Protein AF-A0AAC9GDJ7-F1 (afdb_monomer)

Mean predicted aligned error: 13.18 Å

Solvent-accessible surface area (backbone atoms only — not comparable to full-atom values): 5829 Å² total; per-residue (Å²): 123,22,30,38,53,92,92,44,63,26,81,44,69,66,59,39,50,51,54,55,61,71,67,52,78,71,48,71,45,97,85,70,47,75,50,59,77,42,77,61,86,95,43,43,32,41,93,90,40,77,63,84,85,87,62,54,80,31,53,58,69,59,52,52,54,54,57,56,54,57,71,73,56,75,80,90,79,86,89,80,85,87,82,88,88,85,86,133

Nearest PDB structures (foldseek):
  4hwm-assembly1_A  TM=3.151E-01  e=7.227E-01  Klebsiella pneumoniae subsp. pneumoniae MGH 78578

Radius of gyration: 18.5 Å; Cα contacts (8 Å, |Δi|>4): 85; chains: 1; bounding box: 48×35×34 Å

Sequence (88 aa):
MGYRVGMNCFDTRLQADDYLLSSLPPTVTEEGKIIRPERVGDKWILNGKPVTLSYPKCSNYEQVKSRSLSRVYGFNSVCRYLRLQAAD

Secondary structure (DSSP, 8-state):
-EEEETTEEESSHHHHHHHHHHHSPPEEPTTS-EE--EEETTEEEETTEEP-----EE-HHHHHHHHHHTTTS-S--SS-SSSSSS--

Foldseek 3Di:
DFFDDPLDTDNDPLVSCCVVQVPDDFDQDPVRDTWGWDDDDSFIDTPNHTDDDDGDDDDVVVSCVVVVVVVVDDDDDPPDPPPDPPDD

pLDDT: mean 71.27, std 17.23, range [36.88, 88.62]

Structure (mmCIF, N/CA/C/O backbone):
data_AF-A0AAC9GDJ7-F1
#
_entry.id   AF-A0AAC9GDJ7-F1
#
loop_
_atom_site.group_PDB
_atom_site.id
_atom_site.type_symbol
_atom_site.label_atom_id
_atom_site.label_alt_id
_atom_site.label_comp_id
_atom_site.label_asym_id
_atom_site.label_entity_id
_atom_site.label_seq_id
_atom_site.pdbx_PDB_ins_code
_atom_site.Cartn_x
_atom_site.Cartn_y
_atom_site.Cartn_z
_atom_site.occupancy
_atom_site.B_iso_or_equiv
_atom_site.auth_seq_id
_atom_site.auth_comp_id
_atom_site.auth_asym_id
_atom_site.auth_atom_id
_atom_site.pdbx_PDB_model_num
ATOM 1 N N . MET A 1 1 ? 8.523 2.766 -14.606 1.00 74.25 1 MET A N 1
ATOM 2 C CA . MET A 1 1 ? 8.607 3.634 -13.407 1.00 74.25 1 MET A CA 1
ATOM 3 C C . MET A 1 1 ? 7.604 3.089 -12.409 1.00 74.25 1 MET A C 1
ATOM 5 O O . MET A 1 1 ? 6.484 2.838 -12.829 1.00 74.25 1 MET A O 1
ATOM 9 N N . GLY A 1 2 ? 8.009 2.857 -11.164 1.00 84.56 2 GLY A N 1
ATOM 10 C CA . GLY A 1 2 ? 7.181 2.268 -10.112 1.00 84.56 2 GLY A CA 1
ATOM 11 C C . GLY A 1 2 ? 6.692 3.284 -9.075 1.00 84.56 2 GLY A C 1
ATOM 12 O O . GLY A 1 2 ? 6.878 4.496 -9.223 1.00 84.56 2 GLY A O 1
ATOM 13 N N . TYR A 1 3 ? 6.093 2.767 -8.008 1.00 87.50 3 TYR A N 1
ATOM 14 C CA . TYR A 1 3 ? 5.494 3.487 -6.892 1.00 87.50 3 TYR A CA 1
ATOM 15 C C . TYR A 1 3 ? 6.287 3.234 -5.612 1.00 87.50 3 TYR A C 1
ATOM 17 O O . TYR A 1 3 ? 6.562 2.090 -5.252 1.00 87.50 3 TYR A O 1
ATOM 25 N N . ARG A 1 4 ? 6.670 4.305 -4.915 1.00 84.94 4 ARG A N 1
ATOM 26 C CA . ARG A 1 4 ? 7.421 4.207 -3.663 1.00 84.94 4 ARG A CA 1
ATOM 27 C C . ARG A 1 4 ? 6.484 4.129 -2.466 1.00 84.94 4 ARG A C 1
ATOM 29 O O . ARG A 1 4 ? 5.701 5.048 -2.239 1.00 84.94 4 ARG A O 1
ATOM 36 N N . VAL A 1 5 ? 6.658 3.099 -1.645 1.00 86.88 5 VAL A N 1
ATOM 37 C CA . VAL A 1 5 ? 6.015 2.976 -0.333 1.00 86.88 5 VAL A CA 1
ATOM 38 C C . VAL A 1 5 ? 7.093 2.716 0.714 1.00 86.88 5 VAL A C 1
ATOM 40 O O . VAL A 1 5 ? 7.728 1.661 0.746 1.00 86.88 5 VAL A O 1
ATOM 43 N N . GLY A 1 6 ? 7.360 3.723 1.548 1.00 83.12 6 GLY A N 1
ATOM 44 C CA . GLY A 1 6 ? 8.479 3.703 2.492 1.00 83.12 6 GLY A CA 1
ATOM 45 C C . GLY A 1 6 ? 9.836 3.581 1.782 1.00 83.12 6 GLY A C 1
ATOM 46 O O . GLY A 1 6 ? 10.242 4.466 1.018 1.00 83.12 6 GLY A O 1
ATOM 47 N N . MET A 1 7 ? 10.543 2.479 2.049 1.00 79.31 7 MET A N 1
ATOM 48 C CA . MET A 1 7 ? 11.824 2.130 1.415 1.00 79.31 7 MET A CA 1
ATOM 49 C C . MET A 1 7 ? 11.674 1.157 0.238 1.00 79.31 7 MET A C 1
ATOM 51 O O . MET A 1 7 ? 12.675 0.834 -0.402 1.00 79.31 7 MET A O 1
ATOM 55 N N . ASN A 1 8 ? 10.451 0.696 -0.045 1.00 81.50 8 ASN A N 1
ATOM 56 C CA . ASN A 1 8 ? 10.163 -0.262 -1.104 1.00 81.50 8 ASN A CA 1
ATOM 57 C C . ASN A 1 8 ? 9.634 0.420 -2.366 1.00 81.50 8 ASN A C 1
ATOM 59 O O . ASN A 1 8 ? 8.877 1.391 -2.296 1.00 81.50 8 ASN A O 1
ATOM 63 N N . CYS A 1 9 ? 10.063 -0.089 -3.517 1.00 85.81 9 CYS A N 1
ATOM 64 C CA . CYS A 1 9 ? 9.599 0.315 -4.833 1.00 85.81 9 CYS A CA 1
ATOM 65 C C . CYS A 1 9 ? 8.746 -0.817 -5.408 1.00 85.81 9 CYS A C 1
ATOM 67 O O . CYS A 1 9 ? 9.166 -1.972 -5.390 1.00 85.81 9 CYS A O 1
ATOM 69 N N . PHE A 1 10 ? 7.549 -0.495 -5.884 1.00 86.94 10 PHE A N 1
ATOM 70 C CA . PHE A 1 10 ? 6.607 -1.456 -6.449 1.00 86.94 10 PHE A CA 1
ATOM 71 C C . PHE A 1 10 ? 6.327 -1.123 -7.908 1.00 86.94 10 PHE A C 1
ATOM 73 O O . PHE A 1 10 ? 6.177 0.044 -8.260 1.00 86.94 10 PHE A O 1
ATOM 80 N N . ASP A 1 11 ? 6.223 -2.131 -8.768 1.00 86.50 11 ASP A N 1
ATOM 81 C CA . ASP A 1 11 ? 5.948 -1.914 -10.193 1.00 86.50 11 ASP A CA 1
ATOM 82 C C . ASP A 1 11 ? 4.505 -1.485 -10.452 1.00 86.50 11 ASP A C 1
ATOM 84 O O . ASP A 1 11 ? 4.235 -0.674 -11.338 1.00 86.50 11 ASP A O 1
ATOM 88 N N . THR A 1 12 ? 3.573 -2.010 -9.657 1.00 87.19 12 THR A N 1
ATOM 89 C CA . THR A 1 12 ? 2.138 -1.783 -9.833 1.00 87.19 12 THR A CA 1
ATOM 90 C C . THR A 1 12 ? 1.546 -1.025 -8.654 1.00 87.19 12 THR A C 1
ATOM 92 O O . THR A 1 12 ? 1.996 -1.149 -7.514 1.00 87.19 12 THR A O 1
ATOM 95 N N . ARG A 1 13 ? 0.501 -0.239 -8.928 1.00 84.50 13 ARG A N 1
ATOM 96 C CA . ARG A 1 13 ? -0.205 0.521 -7.890 1.00 84.50 13 ARG A CA 1
ATOM 97 C C . ARG A 1 13 ? -0.890 -0.405 -6.890 1.00 84.50 13 ARG A C 1
ATOM 99 O O . ARG A 1 13 ? -0.798 -0.167 -5.698 1.00 84.50 13 ARG A O 1
ATOM 106 N N . LEU A 1 14 ? -1.453 -1.509 -7.380 1.00 85.50 14 LEU A N 1
ATOM 107 C CA . LEU A 1 14 ? -2.106 -2.522 -6.557 1.00 85.50 14 LEU A CA 1
ATOM 108 C C . LEU A 1 14 ? -1.158 -3.117 -5.506 1.00 85.50 14 LEU A C 1
ATOM 110 O O . LEU A 1 14 ? -1.539 -3.255 -4.354 1.00 85.50 14 LEU A O 1
ATOM 114 N N . GLN A 1 15 ? 0.096 -3.409 -5.869 1.00 86.31 15 GLN A N 1
ATOM 115 C CA . GLN A 1 15 ? 1.093 -3.893 -4.904 1.00 86.31 15 GLN A CA 1
ATOM 116 C C . GLN A 1 15 ? 1.462 -2.834 -3.858 1.00 86.31 15 GLN A C 1
ATOM 118 O O . GLN A 1 15 ? 1.680 -3.170 -2.696 1.00 86.31 15 GLN A O 1
ATOM 123 N N . ALA A 1 16 ? 1.534 -1.563 -4.260 1.00 87.38 16 ALA A N 1
ATOM 124 C CA . ALA A 1 16 ? 1.790 -0.456 -3.344 1.00 87.38 16 ALA A CA 1
ATOM 125 C C . ALA A 1 16 ? 0.623 -0.248 -2.359 1.00 87.38 16 ALA A C 1
ATOM 127 O O . ALA A 1 16 ? 0.862 -0.069 -1.160 1.00 87.38 16 ALA A O 1
ATOM 128 N N . ASP A 1 17 ? -0.614 -0.318 -2.860 1.00 87.69 17 ASP A N 1
ATOM 129 C CA . ASP A 1 17 ? -1.844 -0.254 -2.066 1.00 87.69 17 ASP A CA 1
ATOM 130 C C . ASP A 1 17 ? -1.898 -1.432 -1.085 1.00 87.69 17 ASP A C 1
ATOM 132 O O . ASP A 1 17 ? -2.022 -1.216 0.119 1.00 87.69 17 ASP A O 1
ATOM 136 N N . ASP A 1 18 ? -1.695 -2.661 -1.572 1.00 88.12 18 ASP A N 1
ATOM 137 C CA . ASP A 1 18 ? -1.690 -3.873 -0.752 1.00 88.12 18 ASP A CA 1
ATOM 138 C C . ASP A 1 18 ? -0.631 -3.802 0.355 1.00 88.12 18 ASP A C 1
ATOM 140 O O . ASP A 1 18 ? -0.932 -4.113 1.508 1.00 88.12 18 ASP A O 1
ATOM 144 N N . TYR A 1 19 ? 0.592 -3.358 0.045 1.00 88.62 19 TYR A N 1
ATOM 145 C CA . TYR A 1 19 ? 1.664 -3.249 1.036 1.00 88.62 19 TYR A CA 1
ATOM 146 C C . TYR A 1 19 ? 1.348 -2.208 2.113 1.00 88.62 19 TYR A C 1
ATOM 148 O O . TYR A 1 19 ? 1.494 -2.490 3.304 1.00 88.62 19 TYR A O 1
ATOM 156 N N . LEU A 1 20 ? 0.904 -1.008 1.717 1.00 86.06 20 LEU A N 1
ATOM 157 C CA . LEU A 1 20 ? 0.595 0.045 2.682 1.00 86.06 20 LEU A CA 1
ATOM 158 C C . LEU A 1 20 ? -0.599 -0.353 3.550 1.00 86.06 20 LEU A C 1
ATOM 160 O O . LEU A 1 20 ? -0.508 -0.304 4.772 1.00 86.06 20 LEU A O 1
ATOM 164 N N . LEU A 1 21 ? -1.700 -0.772 2.932 1.00 85.62 21 LEU A N 1
ATOM 165 C CA . LEU A 1 21 ? -2.956 -1.037 3.629 1.00 85.62 21 LEU A CA 1
ATOM 166 C C . LEU A 1 21 ? -2.885 -2.295 4.497 1.00 85.62 21 LEU A C 1
ATOM 168 O O . LEU A 1 21 ? -3.471 -2.304 5.575 1.00 85.62 21 LEU A O 1
ATOM 172 N N . SER A 1 22 ? -2.106 -3.307 4.099 1.00 84.56 22 SER A N 1
ATOM 173 C CA . SER A 1 22 ? -1.850 -4.481 4.950 1.00 84.56 22 SER A CA 1
ATOM 174 C C . SER A 1 22 ? -0.946 -4.168 6.143 1.00 84.56 22 SER A C 1
ATOM 176 O O . SER A 1 22 ? -0.965 -4.900 7.128 1.00 84.56 22 SER A O 1
ATOM 178 N N . SER A 1 23 ? -0.145 -3.099 6.066 1.00 84.25 23 SER A N 1
ATOM 179 C CA . SER A 1 23 ? 0.722 -2.667 7.169 1.00 84.25 23 SER A CA 1
ATOM 180 C C . SER A 1 23 ? 0.014 -1.787 8.201 1.00 84.25 23 SER A C 1
ATOM 182 O O . SER A 1 23 ? 0.552 -1.570 9.287 1.00 84.25 23 SER A O 1
ATOM 184 N N . LEU A 1 24 ? -1.177 -1.269 7.880 1.00 82.69 24 LEU A N 1
ATOM 185 C CA . LEU A 1 24 ? -1.915 -0.400 8.788 1.00 82.69 24 LEU A CA 1
ATOM 186 C C . LEU A 1 24 ? -2.586 -1.227 9.892 1.00 82.69 24 LEU A C 1
ATOM 188 O O . LEU A 1 24 ? -3.315 -2.177 9.593 1.00 82.69 24 LEU A O 1
ATOM 192 N N . PRO A 1 25 ? -2.390 -0.862 11.171 1.00 80.12 25 PRO A N 1
ATOM 193 C CA . PRO A 1 25 ? -3.115 -1.506 12.250 1.00 80.12 25 PRO A CA 1
ATOM 194 C C . PRO A 1 25 ? -4.617 -1.194 12.133 1.00 80.12 25 PRO A C 1
ATOM 196 O O . PRO A 1 25 ? -4.992 -0.077 11.759 1.00 80.12 25 PRO A O 1
ATOM 199 N N . PRO A 1 26 ? -5.497 -2.152 12.470 1.00 77.50 26 PRO A N 1
ATOM 200 C CA . PRO A 1 26 ? -6.923 -1.879 12.547 1.00 77.50 26 PRO A CA 1
ATOM 201 C C . PRO A 1 26 ? -7.188 -0.830 13.629 1.00 77.50 26 PRO A C 1
ATOM 203 O O . PRO A 1 26 ? -6.658 -0.918 14.737 1.00 77.50 26 PRO A O 1
ATOM 206 N N . THR A 1 27 ? -8.022 0.160 13.318 1.00 77.31 27 THR A N 1
ATOM 207 C CA . THR A 1 27 ? -8.435 1.161 14.308 1.00 77.31 2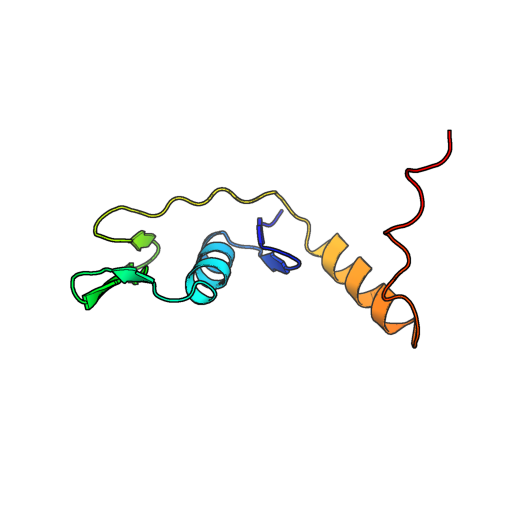7 THR A CA 1
ATOM 208 C C . THR A 1 27 ? -9.737 0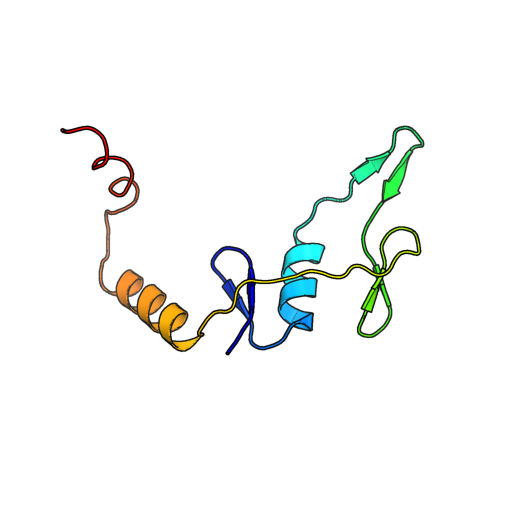.707 14.950 1.00 77.31 27 THR A C 1
ATOM 210 O O . THR A 1 27 ? -10.717 0.439 14.251 1.00 77.31 27 THR A O 1
ATOM 213 N N . VAL A 1 28 ? -9.748 0.609 16.278 1.00 78.81 28 VAL A N 1
ATOM 214 C CA . VAL A 1 28 ? -10.957 0.315 17.054 1.00 78.81 28 VAL A CA 1
ATOM 215 C C . VAL A 1 28 ? -11.606 1.644 17.425 1.00 78.81 28 VAL A C 1
ATOM 217 O O . VAL A 1 28 ? -10.992 2.468 18.095 1.00 78.81 28 VAL A O 1
ATOM 220 N N . THR A 1 29 ? -12.827 1.877 16.950 1.00 76.62 29 THR A N 1
ATOM 221 C CA . THR A 1 29 ? -13.623 3.050 17.354 1.00 76.62 29 THR A CA 1
ATOM 222 C C . THR A 1 29 ? -14.166 2.878 18.771 1.00 76.62 29 THR A C 1
ATOM 224 O O . THR A 1 29 ? -14.329 1.742 19.212 1.00 76.62 29 THR A O 1
ATOM 227 N N . GLU A 1 30 ? -14.551 3.967 19.441 1.00 74.75 30 GLU A N 1
ATOM 228 C CA . GLU A 1 30 ? -15.198 3.925 20.770 1.00 74.75 30 GLU A CA 1
ATOM 229 C C . GLU A 1 30 ? -16.472 3.056 20.802 1.00 74.75 30 GLU A C 1
ATOM 231 O O . GLU A 1 30 ? -16.812 2.487 21.833 1.00 74.75 30 GLU A O 1
ATOM 236 N N . GLU A 1 31 ? -17.127 2.859 19.654 1.00 78.94 31 GLU A N 1
ATOM 237 C CA . GLU A 1 31 ? -18.283 1.966 19.471 1.00 78.94 31 GLU A CA 1
ATOM 238 C C . GLU A 1 31 ? -17.919 0.466 19.431 1.00 78.94 31 GLU A C 1
ATOM 240 O O . GLU A 1 31 ? -18.780 -0.378 19.185 1.00 78.94 31 GLU A O 1
ATOM 245 N N . GLY A 1 32 ? -16.640 0.109 19.579 1.00 76.94 32 GLY A N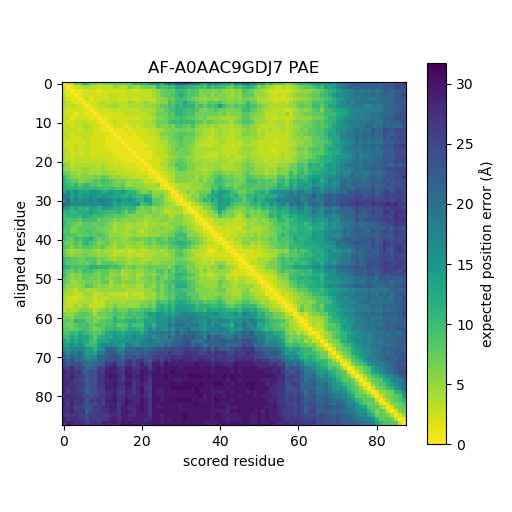 1
ATOM 246 C CA . GLY A 1 32 ? -16.154 -1.271 19.483 1.00 76.94 32 GLY A CA 1
ATOM 247 C C . GLY A 1 32 ? -16.104 -1.833 18.056 1.00 76.94 32 GLY A C 1
ATOM 248 O O . GLY A 1 32 ? -15.779 -3.005 17.868 1.00 76.94 32 GLY A O 1
ATOM 249 N N . LYS A 1 33 ? -16.391 -1.022 17.029 1.00 78.44 33 LYS A N 1
ATOM 250 C CA . LYS A 1 33 ? -16.233 -1.434 15.628 1.00 78.44 33 LYS A CA 1
ATOM 251 C C . LYS A 1 33 ? -14.768 -1.402 15.212 1.00 78.44 33 LYS A C 1
ATOM 253 O O . LYS A 1 33 ? -14.042 -0.440 15.468 1.00 78.44 33 LYS A O 1
ATOM 258 N N . ILE A 1 34 ? -14.358 -2.460 14.523 1.00 78.38 34 ILE A N 1
ATOM 259 C CA . ILE A 1 34 ? -13.035 -2.585 13.920 1.00 78.38 34 ILE A CA 1
ATOM 260 C C . ILE A 1 34 ? -13.117 -1.996 12.513 1.00 78.38 34 ILE A C 1
ATOM 262 O O . ILE A 1 34 ? -13.718 -2.596 11.623 1.00 78.38 34 ILE A O 1
ATOM 266 N N . ILE A 1 35 ? -12.519 -0.823 12.307 1.00 79.88 35 ILE A N 1
ATOM 267 C CA . ILE A 1 35 ? -12.395 -0.230 10.976 1.00 79.88 35 ILE A CA 1
ATOM 268 C C . ILE A 1 35 ? -11.109 -0.760 10.348 1.00 79.88 35 ILE A C 1
ATOM 270 O O . IL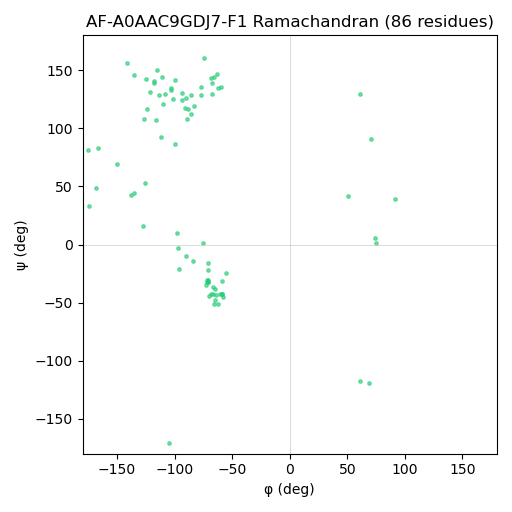E A 1 35 ? -10.004 -0.494 10.830 1.00 79.88 35 ILE A O 1
ATOM 274 N N . ARG A 1 36 ? -11.261 -1.492 9.244 1.00 80.88 36 ARG A N 1
ATOM 275 C CA . ARG A 1 36 ? -10.151 -1.941 8.404 1.00 80.88 36 ARG A CA 1
ATOM 276 C C . ARG A 1 36 ? -10.477 -1.732 6.925 1.00 80.88 36 ARG A C 1
ATOM 278 O O . ARG A 1 36 ? -11.640 -1.861 6.544 1.00 80.88 36 ARG A O 1
ATOM 285 N N . PRO A 1 37 ? -9.480 -1.407 6.091 1.00 82.25 37 PRO A N 1
ATOM 286 C CA . PRO A 1 37 ? -9.667 -1.413 4.653 1.00 82.25 37 PRO A CA 1
ATOM 287 C C . PRO A 1 37 ? -9.881 -2.854 4.177 1.00 82.25 37 PRO A C 1
ATOM 289 O O . PRO A 1 37 ? -9.204 -3.775 4.644 1.00 82.25 37 PRO A O 1
ATOM 292 N N . GLU A 1 38 ? -10.807 -3.043 3.244 1.00 83.12 38 GLU A N 1
ATOM 293 C CA . GLU A 1 38 ? -11.076 -4.330 2.606 1.00 83.12 38 GLU A CA 1
ATOM 294 C C . GLU A 1 38 ? -10.803 -4.242 1.108 1.00 83.12 38 GLU A C 1
ATOM 296 O O . GLU A 1 38 ? -11.135 -3.253 0.444 1.00 83.12 38 GLU A O 1
ATOM 301 N N . ARG A 1 39 ? -10.183 -5.293 0.572 1.00 82.94 39 ARG A N 1
ATOM 302 C CA . ARG A 1 39 ? -9.933 -5.418 -0.858 1.00 82.94 39 ARG A CA 1
ATOM 303 C C . ARG A 1 39 ? -11.156 -6.040 -1.524 1.00 82.94 39 ARG A C 1
ATOM 305 O O . ARG A 1 39 ? -11.446 -7.217 -1.327 1.00 82.94 39 ARG A O 1
ATOM 312 N N . VAL A 1 40 ? -11.848 -5.252 -2.341 1.00 83.75 40 VAL A N 1
ATOM 313 C CA . VAL A 1 40 ? -13.000 -5.689 -3.137 1.00 83.75 40 VAL A CA 1
ATOM 314 C C . VAL A 1 40 ? -12.582 -5.661 -4.608 1.00 83.75 40 VAL A C 1
ATOM 316 O O . VAL A 1 40 ? -12.634 -4.627 -5.276 1.00 83.75 40 VAL A O 1
ATOM 319 N N . GLY A 1 41 ? -12.093 -6.802 -5.102 1.00 84.44 41 GLY A N 1
ATOM 320 C CA . GLY A 1 41 ? -11.506 -6.925 -6.440 1.00 84.44 41 GLY A CA 1
ATOM 321 C C . GLY A 1 41 ? -10.167 -6.184 -6.556 1.00 84.44 41 GLY A C 1
ATOM 322 O O . GLY A 1 41 ? -9.220 -6.484 -5.825 1.00 84.44 41 GLY A O 1
ATOM 323 N N . ASP A 1 42 ? -10.104 -5.203 -7.459 1.00 80.69 42 ASP A N 1
ATOM 324 C CA . ASP A 1 42 ? -8.916 -4.364 -7.704 1.00 80.69 42 ASP A CA 1
ATOM 325 C C . ASP A 1 42 ? -8.973 -3.005 -6.990 1.00 80.69 42 ASP A C 1
ATOM 327 O O . ASP A 1 42 ? -8.174 -2.110 -7.268 1.00 80.69 42 ASP A O 1
ATOM 331 N N . LYS A 1 43 ? -9.946 -2.812 -6.092 1.00 81.69 43 LYS A N 1
ATOM 332 C CA . LYS A 1 43 ? -10.123 -1.566 -5.344 1.00 81.69 43 LYS A CA 1
ATOM 333 C C . LYS A 1 43 ? -10.140 -1.835 -3.851 1.00 81.69 43 LYS A C 1
ATOM 335 O O . LYS A 1 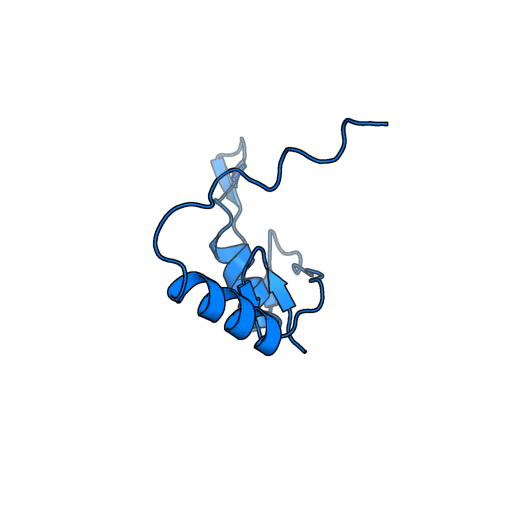43 ? -10.724 -2.808 -3.378 1.00 81.69 43 LYS A O 1
ATOM 340 N N . TRP A 1 44 ? -9.544 -0.913 -3.114 1.00 85.00 44 TRP A N 1
ATOM 341 C CA . TRP A 1 44 ? -9.610 -0.888 -1.664 1.00 85.00 44 TRP A CA 1
ATOM 342 C C . TRP A 1 44 ? -10.757 0.007 -1.213 1.00 85.00 44 TRP A C 1
ATOM 344 O O . TRP A 1 44 ? -10.899 1.135 -1.690 1.00 85.00 44 TRP A O 1
ATOM 354 N N . ILE A 1 45 ? -11.590 -0.501 -0.308 1.00 83.75 45 ILE A N 1
ATOM 355 C CA . ILE A 1 45 ? -12.731 0.220 0.251 1.00 83.75 45 ILE A CA 1
ATOM 356 C C . ILE A 1 45 ? -12.574 0.298 1.767 1.00 83.75 45 ILE A C 1
ATOM 358 O O . ILE A 1 45 ? -12.297 -0.695 2.433 1.00 83.75 45 ILE A O 1
ATOM 362 N N . LEU A 1 46 ? -12.754 1.499 2.311 1.00 82.94 46 LEU A N 1
ATOM 363 C CA . LEU A 1 46 ? -12.733 1.778 3.741 1.00 82.94 46 LEU A CA 1
ATOM 364 C C . LEU A 1 46 ? -14.053 2.454 4.112 1.00 82.94 46 LEU A C 1
ATOM 366 O O . LEU A 1 46 ? -14.350 3.538 3.611 1.00 82.94 46 LEU A O 1
ATOM 370 N N . ASN A 1 47 ? -14.861 1.817 4.964 1.00 79.38 47 ASN A N 1
ATOM 371 C CA . ASN A 1 47 ? -16.178 2.328 5.381 1.00 79.38 47 ASN A CA 1
ATOM 372 C C . ASN A 1 47 ? -17.080 2.741 4.198 1.00 79.38 47 ASN A C 1
ATOM 374 O O . ASN A 1 47 ? -17.700 3.804 4.212 1.00 79.38 47 ASN A O 1
ATOM 378 N N . GLY A 1 48 ? -17.099 1.935 3.132 1.00 78.56 48 GLY A N 1
ATOM 379 C CA . GLY A 1 48 ? -17.881 2.213 1.921 1.00 78.56 48 GLY A CA 1
ATOM 380 C C . GLY A 1 48 ? -17.306 3.305 1.009 1.00 78.56 48 GLY A C 1
ATOM 381 O O . GLY A 1 48 ? -17.897 3.594 -0.030 1.00 78.56 48 GLY A O 1
ATOM 382 N N . LYS A 1 49 ? -16.153 3.898 1.345 1.00 81.31 49 LYS A N 1
ATOM 383 C CA . LYS A 1 49 ? -15.462 4.883 0.502 1.00 81.31 49 LYS A CA 1
ATOM 384 C C . LYS A 1 49 ? -14.264 4.246 -0.210 1.00 81.31 49 LYS A C 1
ATOM 386 O O . LYS A 1 49 ? -13.471 3.565 0.443 1.00 81.31 49 LYS A O 1
ATOM 391 N N . PRO A 1 50 ? -14.096 4.465 -1.525 1.00 80.94 50 PRO A N 1
ATOM 392 C CA . PRO A 1 50 ? -12.930 3.973 -2.244 1.00 80.94 50 PRO A CA 1
ATOM 393 C C . PRO A 1 50 ? -11.672 4.710 -1.777 1.00 80.94 50 PRO A C 1
ATOM 395 O O . PRO A 1 50 ? -11.622 5.942 -1.751 1.00 80.94 50 PRO A O 1
ATOM 398 N N . VAL A 1 51 ? -10.642 3.950 -1.424 1.00 81.19 51 VAL A N 1
ATOM 399 C CA . VAL A 1 51 ? -9.350 4.483 -1.000 1.00 81.19 51 VAL A CA 1
ATOM 400 C C . VAL A 1 51 ? -8.534 4.810 -2.249 1.00 81.19 51 VAL A C 1
ATOM 402 O O . VAL A 1 51 ? -8.257 3.938 -3.066 1.00 81.19 51 VAL A O 1
ATOM 405 N N . THR A 1 52 ? -8.162 6.081 -2.415 1.00 79.56 52 THR A N 1
ATOM 406 C CA . THR A 1 52 ? -7.314 6.533 -3.528 1.00 79.56 52 THR A CA 1
ATOM 407 C C . THR A 1 52 ? -6.006 7.076 -2.970 1.00 79.56 52 THR A C 1
ATOM 409 O O . THR A 1 52 ? -5.984 8.160 -2.395 1.00 79.56 52 THR A O 1
ATOM 412 N N . LEU A 1 53 ? -4.911 6.331 -3.137 1.00 80.3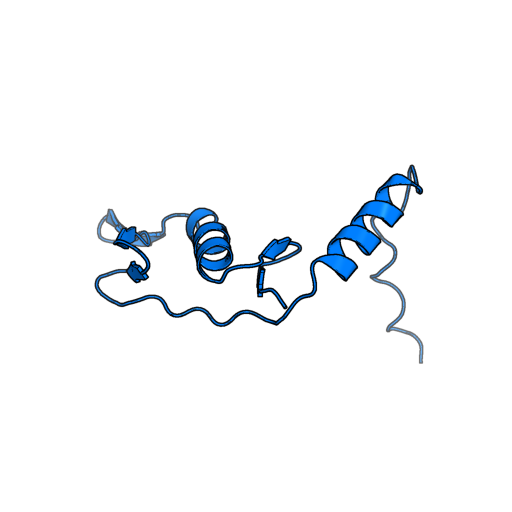8 53 LEU A N 1
ATOM 413 C CA . LEU A 1 53 ? -3.593 6.697 -2.607 1.00 80.38 53 LEU A CA 1
ATOM 414 C C . LEU A 1 53 ? -2.691 7.242 -3.709 1.00 80.38 53 LEU A C 1
ATOM 416 O O . LEU A 1 53 ? -2.626 6.680 -4.800 1.00 80.38 53 LEU A O 1
ATOM 420 N N . SER A 1 54 ? -1.990 8.341 -3.444 1.00 83.38 54 SER A N 1
ATOM 421 C CA . SER A 1 54 ? -0.980 8.894 -4.349 1.00 83.38 54 SER A CA 1
ATOM 422 C C . SER A 1 54 ? 0.415 8.528 -3.857 1.00 83.38 54 SER A C 1
ATOM 424 O O . SER A 1 54 ? 0.775 8.863 -2.729 1.00 83.38 54 SER A O 1
ATOM 426 N N . TYR A 1 55 ? 1.216 7.902 -4.715 1.00 84.31 55 TYR A N 1
ATOM 427 C CA . TYR A 1 55 ? 2.583 7.509 -4.383 1.00 84.31 55 TYR A CA 1
ATOM 428 C C . TYR A 1 55 ? 3.612 8.327 -5.163 1.00 84.31 55 TYR A C 1
ATOM 430 O O . TYR A 1 55 ? 3.395 8.612 -6.347 1.00 84.31 55 TYR A O 1
ATOM 438 N N . PRO A 1 56 ? 4.763 8.651 -4.550 1.00 84.88 56 PRO A N 1
ATOM 439 C CA . PRO A 1 56 ? 5.892 9.178 -5.292 1.00 84.88 56 PRO A CA 1
ATOM 440 C C . PRO A 1 56 ? 6.399 8.144 -6.302 1.00 84.88 56 PRO A C 1
ATOM 442 O O . PRO A 1 56 ? 6.376 6.935 -6.053 1.00 84.88 56 PRO A O 1
ATOM 445 N N . LYS A 1 57 ? 6.886 8.630 -7.447 1.00 84.06 57 LYS A N 1
ATOM 446 C CA . LYS A 1 57 ? 7.517 7.776 -8.459 1.00 84.06 57 LYS A CA 1
ATOM 447 C C . LYS A 1 57 ? 8.847 7.236 -7.932 1.00 84.06 57 LYS A C 1
ATOM 449 O O . LYS A 1 57 ? 9.586 7.950 -7.258 1.00 84.06 57 LYS A O 1
ATOM 454 N N . CYS A 1 58 ? 9.163 5.993 -8.272 1.00 81.81 58 CYS A N 1
ATOM 455 C CA . CYS A 1 58 ? 10.439 5.366 -7.945 1.00 81.81 58 CYS A CA 1
ATOM 456 C C . CYS A 1 58 ? 10.950 4.478 -9.089 1.00 81.81 58 CYS A C 1
ATOM 458 O O . CYS A 1 58 ? 10.184 4.030 -9.944 1.00 81.81 58 CYS A O 1
ATOM 460 N N . SER A 1 59 ? 12.265 4.262 -9.140 1.00 79.69 59 SER A N 1
ATOM 461 C CA . SER A 1 59 ? 12.916 3.351 -10.078 1.00 79.69 59 SER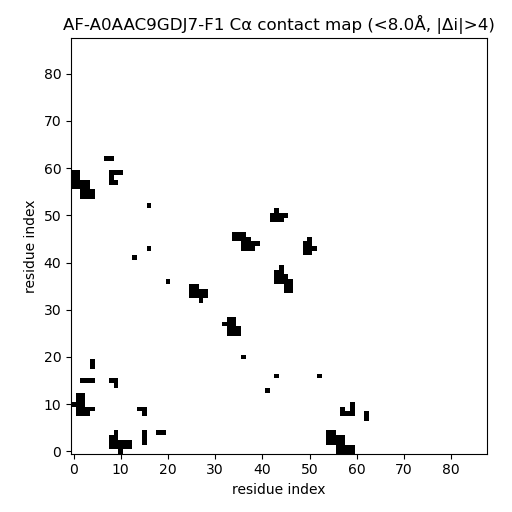 A CA 1
ATOM 462 C C . SER A 1 59 ? 13.458 2.126 -9.341 1.00 79.69 59 SER A C 1
ATOM 464 O O . SER A 1 59 ? 14.320 2.254 -8.471 1.00 79.69 59 SER A O 1
ATOM 466 N N . ASN A 1 60 ? 13.006 0.925 -9.718 1.00 67.25 60 ASN A N 1
ATOM 467 C CA . ASN A 1 60 ? 13.513 -0.330 -9.144 1.00 67.25 60 ASN A CA 1
ATOM 468 C C . ASN A 1 60 ? 15.023 -0.493 -9.347 1.00 67.25 60 ASN A C 1
ATOM 470 O O . ASN A 1 60 ? 15.709 -1.050 -8.493 1.00 67.25 60 ASN A O 1
ATOM 474 N N . TYR A 1 61 ? 15.557 0.046 -10.447 1.00 67.75 61 TYR A N 1
ATOM 475 C CA . TYR A 1 61 ? 16.989 0.028 -10.733 1.00 67.75 61 TYR A CA 1
ATOM 476 C C . TYR A 1 61 ? 17.807 0.730 -9.638 1.00 67.75 61 TYR A C 1
ATOM 478 O O . TYR A 1 61 ? 18.825 0.210 -9.183 1.00 67.75 61 TYR A O 1
ATOM 486 N N . GLU A 1 62 ? 17.335 1.879 -9.149 1.00 63.34 62 GLU A N 1
ATOM 487 C CA . GLU A 1 62 ? 18.007 2.621 -8.076 1.00 63.34 62 GLU A CA 1
ATOM 488 C C . GLU A 1 62 ? 17.881 1.913 -6.721 1.00 63.34 62 GLU A C 1
ATOM 490 O O . GLU A 1 62 ? 18.803 1.946 -5.900 1.00 63.34 62 GLU A O 1
ATOM 495 N N . GLN A 1 63 ? 16.773 1.205 -6.494 1.00 59.59 63 GLN A N 1
ATOM 496 C CA . GLN A 1 63 ? 16.581 0.427 -5.274 1.00 59.59 63 GLN A CA 1
ATOM 497 C C . GLN A 1 63 ? 17.498 -0.806 -5.228 1.00 59.59 63 GLN A C 1
ATOM 499 O O . GLN A 1 63 ? 18.135 -1.067 -4.208 1.00 59.59 63 GLN A O 1
ATOM 504 N N . VAL A 1 64 ? 17.622 -1.546 -6.333 1.00 65.75 64 VAL A N 1
ATOM 505 C CA . VAL A 1 64 ? 18.546 -2.687 -6.415 1.00 65.75 64 VAL A CA 1
ATOM 506 C C . VAL A 1 64 ? 19.988 -2.208 -6.272 1.00 65.75 6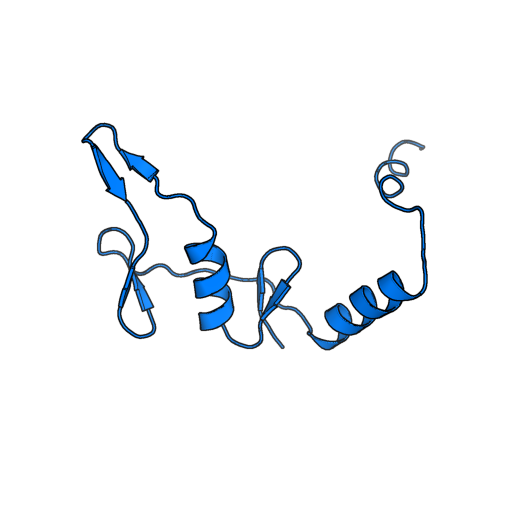4 VAL A C 1
ATOM 508 O O . VAL A 1 64 ? 20.728 -2.791 -5.485 1.00 65.75 64 VAL A O 1
ATOM 511 N N . LYS A 1 65 ? 20.361 -1.103 -6.935 1.00 62.31 65 LYS A N 1
ATOM 512 C CA . LYS A 1 65 ? 21.701 -0.506 -6.828 1.00 62.31 65 LYS A CA 1
ATOM 513 C C . LYS A 1 65 ? 22.041 -0.063 -5.400 1.00 62.31 65 LYS A C 1
ATOM 515 O O . LYS A 1 65 ? 23.152 -0.300 -4.931 1.00 62.31 65 LYS A O 1
ATOM 520 N N . SER A 1 66 ? 21.103 0.558 -4.683 1.00 59.47 66 SER A N 1
ATOM 521 C CA . SER A 1 66 ? 21.324 0.960 -3.284 1.00 59.47 66 SER A CA 1
ATOM 522 C C . SER A 1 66 ? 21.431 -0.248 -2.347 1.00 59.47 66 SER A C 1
ATOM 524 O O . SER A 1 66 ? 22.347 -0.314 -1.529 1.00 59.47 66 SER A O 1
ATOM 526 N N . ARG A 1 67 ? 20.568 -1.258 -2.515 1.00 55.03 67 ARG A N 1
ATOM 527 C CA . ARG A 1 67 ? 20.581 -2.476 -1.692 1.00 55.03 67 ARG A CA 1
ATOM 528 C C . ARG A 1 67 ? 21.787 -3.378 -1.982 1.00 55.03 67 ARG A C 1
ATOM 530 O O . ARG A 1 67 ? 22.280 -4.038 -1.069 1.00 55.03 67 ARG A O 1
ATOM 537 N N . SER A 1 68 ? 22.298 -3.384 -3.217 1.00 53.19 68 SER A N 1
ATOM 538 C CA . SER A 1 68 ? 23.521 -4.107 -3.588 1.00 53.19 68 SER A CA 1
ATOM 539 C C . SER A 1 68 ? 24.780 -3.462 -3.010 1.00 53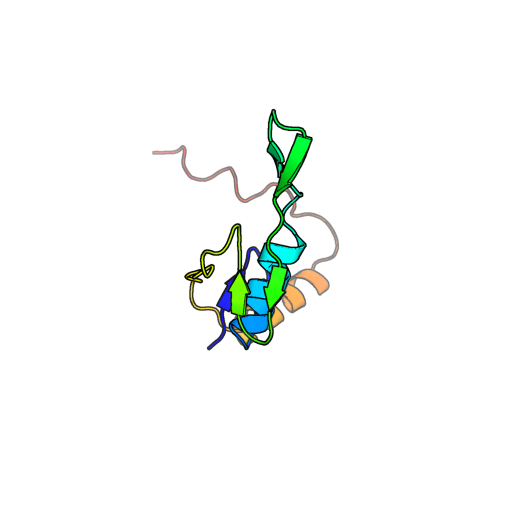.19 68 SER A C 1
ATOM 541 O O . SER A 1 68 ? 25.706 -4.178 -2.643 1.00 53.19 68 SER A O 1
ATOM 543 N N . LEU A 1 69 ? 24.808 -2.133 -2.856 1.00 51.41 69 LEU A N 1
ATOM 544 C CA . LEU A 1 69 ? 25.931 -1.442 -2.210 1.00 51.41 69 LEU A CA 1
ATOM 545 C C . LEU A 1 69 ? 25.970 -1.686 -0.692 1.00 51.41 69 LEU A C 1
ATOM 547 O O . LEU A 1 69 ? 27.053 -1.779 -0.118 1.00 51.41 69 LEU A O 1
ATOM 551 N N . SER A 1 70 ? 24.818 -1.896 -0.043 1.00 47.50 70 SER A N 1
ATOM 552 C CA . SER A 1 70 ? 24.766 -2.250 1.385 1.00 47.50 70 SER A CA 1
ATOM 553 C C . SER A 1 70 ? 25.246 -3.670 1.703 1.00 47.50 70 SER A C 1
ATOM 555 O O . SER A 1 70 ? 25.524 -3.955 2.862 1.00 47.50 70 SER A O 1
ATOM 557 N N . ARG A 1 71 ? 25.360 -4.573 0.716 1.00 44.81 71 ARG A N 1
ATOM 558 C CA . ARG A 1 71 ? 25.865 -5.942 0.949 1.00 44.81 71 ARG A CA 1
ATOM 559 C C . ARG A 1 71 ? 27.382 -6.075 0.788 1.00 44.81 71 ARG A C 1
ATOM 561 O O . ARG A 1 71 ? 27.925 -7.115 1.143 1.00 44.81 71 ARG A O 1
ATOM 568 N N . VAL A 1 72 ? 28.051 -5.042 0.272 1.00 47.22 72 VAL A N 1
ATOM 569 C CA . VAL A 1 72 ? 29.518 -5.008 0.117 1.00 47.22 72 VAL A CA 1
ATOM 570 C C . VAL A 1 72 ? 30.196 -4.290 1.292 1.00 47.22 72 VAL A C 1
ATOM 572 O O . VAL A 1 72 ? 31.348 -4.578 1.596 1.00 47.22 72 VAL A O 1
ATOM 575 N N . TYR A 1 73 ? 29.473 -3.443 2.031 1.00 44.62 73 TYR A N 1
ATOM 576 C CA . TYR A 1 73 ? 29.956 -2.852 3.281 1.00 44.62 73 TYR A CA 1
ATOM 577 C C . TYR A 1 73 ? 29.386 -3.598 4.490 1.00 44.62 73 TYR A C 1
ATOM 579 O O . TYR A 1 73 ? 28.354 -3.235 5.054 1.00 44.62 73 TYR A O 1
ATOM 587 N N . GLY A 1 74 ? 30.074 -4.670 4.882 1.00 42.62 74 GLY A N 1
ATOM 588 C CA . GLY A 1 74 ? 29.925 -5.238 6.216 1.00 42.62 74 GLY A CA 1
ATOM 589 C C . GLY A 1 74 ? 30.298 -4.203 7.282 1.00 42.62 74 GLY A C 1
ATOM 590 O O . GLY A 1 74 ? 31.319 -3.539 7.159 1.00 42.62 74 GLY A O 1
ATOM 591 N N . PHE A 1 75 ? 29.468 -4.124 8.327 1.00 46.62 75 PHE A N 1
ATOM 592 C CA . PHE A 1 75 ? 29.658 -3.374 9.576 1.00 46.62 75 PHE A CA 1
ATOM 593 C C . PHE A 1 75 ? 29.804 -1.835 9.484 1.00 46.62 75 PHE A C 1
ATOM 595 O O . PHE A 1 75 ? 30.665 -1.285 8.815 1.00 46.62 75 PHE A O 1
ATOM 602 N N . ASN A 1 76 ? 28.999 -1.151 10.310 1.00 43.50 76 ASN A N 1
ATOM 603 C CA . ASN A 1 76 ? 29.021 0.284 10.638 1.00 43.50 76 ASN A CA 1
ATOM 604 C C . ASN A 1 76 ? 28.587 1.283 9.556 1.00 43.50 76 ASN A C 1
ATOM 606 O O . ASN A 1 76 ? 29.423 1.855 8.869 1.00 43.50 76 ASN A O 1
ATOM 610 N N . SER A 1 77 ? 27.288 1.618 9.526 1.00 43.88 77 SER A N 1
ATOM 611 C CA . SER A 1 77 ? 26.795 2.991 9.267 1.00 43.88 77 SER A CA 1
ATOM 612 C C . SER A 1 77 ? 25.294 3.136 9.571 1.00 43.88 77 SER A C 1
ATOM 614 O O . SER A 1 77 ? 24.526 3.680 8.785 1.00 43.88 77 SER A O 1
ATOM 616 N N . VAL A 1 78 ? 24.854 2.672 10.742 1.00 45.88 78 VAL A N 1
ATOM 617 C CA . VAL A 1 78 ? 23.698 3.299 11.403 1.00 45.88 78 VAL A CA 1
ATOM 618 C C . VAL A 1 78 ? 24.299 4.461 12.206 1.00 45.88 78 VAL A C 1
ATOM 620 O O . VAL A 1 78 ? 25.282 4.240 12.904 1.00 45.88 78 VAL A O 1
ATOM 623 N N . CYS A 1 79 ? 23.778 5.686 12.066 1.00 40.72 79 CYS A N 1
ATOM 624 C CA . CYS A 1 79 ? 24.232 6.935 12.727 1.00 40.72 79 CYS A CA 1
ATOM 625 C C . CYS A 1 79 ? 25.285 7.833 12.032 1.00 40.72 79 CYS A C 1
ATOM 627 O O . CYS A 1 79 ? 26.097 8.453 12.717 1.00 40.72 79 CYS A O 1
ATOM 629 N N . ARG A 1 80 ? 25.251 8.041 10.705 1.00 40.00 80 ARG A N 1
ATOM 630 C CA . ARG A 1 80 ? 25.976 9.192 10.105 1.00 40.00 80 ARG A CA 1
ATOM 631 C C . ARG A 1 80 ? 25.214 9.941 9.007 1.00 40.00 80 ARG A C 1
ATOM 633 O O . ARG A 1 80 ? 25.788 10.317 7.999 1.00 40.00 80 ARG A O 1
ATOM 640 N N . TYR A 1 81 ? 23.920 10.179 9.214 1.00 40.41 81 TYR A N 1
ATOM 641 C CA . TYR A 1 81 ? 23.154 11.149 8.410 1.00 40.41 81 TYR A CA 1
ATOM 642 C C . TYR A 1 81 ? 22.393 12.179 9.260 1.00 40.41 81 TYR A C 1
ATOM 644 O O . TYR A 1 81 ? 21.533 12.891 8.758 1.00 40.41 81 TYR A O 1
ATOM 652 N N . LEU A 1 82 ? 22.743 12.296 10.546 1.00 37.03 82 LEU A N 1
ATOM 653 C CA . LEU A 1 82 ? 22.221 13.319 11.458 1.00 37.03 82 LEU A CA 1
ATOM 654 C C . LEU A 1 82 ? 23.377 14.093 12.114 1.00 37.03 82 LEU A C 1
ATOM 656 O O . LEU A 1 82 ? 23.522 14.140 13.328 1.00 37.03 82 LEU A O 1
ATOM 660 N N . ARG A 1 83 ? 24.281 14.627 11.292 1.00 36.88 83 ARG A N 1
ATOM 661 C CA . ARG A 1 83 ? 25.287 15.627 11.688 1.00 36.88 83 ARG A CA 1
ATOM 662 C C . ARG A 1 83 ? 25.884 16.213 10.414 1.00 36.88 83 ARG A C 1
ATOM 664 O O . ARG A 1 83 ? 26.886 15.690 9.951 1.00 36.88 83 ARG A O 1
ATOM 671 N N . LEU A 1 84 ? 25.223 17.200 9.803 1.00 38.25 84 LEU A N 1
ATOM 672 C CA . LEU A 1 84 ? 25.832 18.147 8.841 1.00 38.25 84 LEU A CA 1
ATOM 673 C C . LEU A 1 84 ? 24.867 19.276 8.404 1.00 38.25 84 LEU A C 1
ATOM 675 O O . LEU A 1 84 ? 24.937 19.752 7.281 1.00 38.25 84 LEU A O 1
ATOM 679 N N . GLN A 1 85 ? 23.967 19.727 9.286 1.00 40.06 85 GLN A N 1
ATOM 680 C CA . GLN A 1 85 ? 23.192 20.969 9.088 1.00 40.06 85 GLN A CA 1
ATOM 681 C C . GLN A 1 85 ? 23.159 21.811 10.373 1.00 40.06 85 GLN A C 1
ATOM 683 O O . GLN A 1 85 ? 22.119 22.295 10.801 1.00 40.06 85 GLN A O 1
ATOM 688 N N . ALA A 1 86 ? 24.312 21.941 11.026 1.00 40.34 86 ALA A N 1
ATOM 689 C CA . ALA A 1 86 ? 24.519 22.911 12.097 1.00 40.34 86 ALA A CA 1
ATOM 690 C C . ALA A 1 86 ? 25.997 23.326 12.110 1.00 40.34 86 ALA A C 1
ATOM 692 O O . ALA A 1 86 ? 26.755 22.882 12.968 1.00 40.34 86 ALA A O 1
ATOM 693 N N . ALA A 1 87 ? 26.404 24.061 11.074 1.00 38.38 87 ALA A N 1
ATOM 694 C CA . ALA A 1 87 ? 27.602 24.902 11.020 1.00 38.38 87 ALA A CA 1
ATOM 695 C C . ALA A 1 87 ? 27.593 25.645 9.671 1.00 38.38 87 ALA A C 1
ATOM 697 O O . ALA A 1 87 ? 28.092 25.113 8.681 1.00 38.38 87 ALA A O 1
ATOM 698 N N . ASP A 1 88 ? 26.841 26.741 9.591 1.00 39.19 88 ASP A N 1
ATOM 699 C CA . ASP A 1 88 ? 27.367 28.116 9.492 1.00 39.19 88 ASP A CA 1
ATOM 700 C C . ASP A 1 88 ? 26.193 29.089 9.708 1.00 39.19 88 ASP A C 1
ATOM 702 O O . ASP A 1 88 ? 25.170 28.938 8.997 1.00 39.19 88 ASP A O 1
#

Organism: Neisseria meningitidis (NCBI:txid487)